Protein AF-K0YZ01-F1 (afdb_monomer_lite)

pLDDT: mean 88.04, std 15.11, range [39.12, 98.62]

Foldseek 3Di:
DDLVLLVVLVVLLCVQQVDDDDSVNSVVLRVLADPLDDSVLSNVQSVVCSVPDSDRDDRVSSNVVLVVLLVVQLCVQCVPPDDQQPPCVPPVVLSVQLVVQLSSCSSVPDHNVVSNCRSCVSSVHDGDPPPPPPPPPPDDPPDDD

Radius of gyration: 22.65 Å; chains: 1; bounding box: 43×22×92 Å

Organism: NCBI:txid883077

Secondary structure (DSSP, 8-state):
--HHHHHHHHHHHHHHH-----HHHHHHHHHHS-TT--HHHHHHHHHHHHHH--SPP-HHHHHHHHHHHHHHHHHHHHTT-----TT-TT-HHHHHHHHHHHHHHHHTT--HHHHHHHHHHHTT--PPP----------------

Sequence (145 aa):
MTPQEAAVVLGKCAAYDNRRPDPATTAAWAEALDPNLTLADALAIVRDHYAESRDWIMPADINHRSRDIRRQRIKNALDNQTLTPDGLGDEPHLEIAWKKALMQGLGDGLDLDAASSAAWRAIGRTPPPELETHHHDIRPQLRKA

Structure (mmCIF, N/CA/C/O backbone):
data_AF-K0YZ01-F1
#
_entry.id   AF-K0YZ01-F1
#
loop_
_atom_site.group_PDB
_atom_site.id
_atom_site.type_symbol
_atom_site.label_atom_id
_atom_site.label_alt_id
_atom_site.label_comp_id
_atom_site.label_asym_id
_atom_site.label_entity_id
_atom_site.label_seq_id
_atom_site.pdbx_PDB_ins_code
_atom_site.Cartn_x
_atom_site.Cartn_y
_atom_site.Cartn_z
_atom_site.occupancy
_atom_site.B_iso_or_equiv
_atom_site.auth_seq_id
_atom_site.auth_comp_id
_atom_site.auth_asym_id
_atom_site.auth_atom_id
_atom_site.pdbx_PDB_model_num
ATOM 1 N N . MET A 1 1 ? -5.792 -0.206 -4.771 1.00 89.44 1 MET A N 1
ATOM 2 C CA . MET A 1 1 ? -5.010 0.910 -5.339 1.00 89.44 1 MET A CA 1
ATOM 3 C C . MET A 1 1 ? -5.716 1.444 -6.579 1.00 89.44 1 MET A C 1
ATOM 5 O O . MET A 1 1 ? -6.352 0.659 -7.271 1.00 89.44 1 MET A O 1
ATOM 9 N N . THR A 1 2 ? -5.660 2.745 -6.862 1.00 94.69 2 THR A N 1
ATOM 10 C CA . THR A 1 2 ? -6.255 3.304 -8.095 1.00 94.69 2 THR A CA 1
ATOM 11 C C . THR A 1 2 ? -5.375 3.034 -9.328 1.00 94.69 2 THR A C 1
ATOM 13 O O . THR A 1 2 ? -4.166 2.835 -9.180 1.00 94.69 2 THR A O 1
ATOM 16 N N . PRO A 1 3 ? -5.923 3.073 -10.561 1.00 94.62 3 PRO A N 1
ATOM 17 C CA . PRO A 1 3 ? -5.116 2.973 -11.780 1.00 94.62 3 PRO A CA 1
ATOM 18 C C . PRO A 1 3 ? -4.020 4.037 -11.886 1.00 94.62 3 PRO A C 1
ATOM 20 O O . PRO A 1 3 ? -2.917 3.746 -12.343 1.00 94.62 3 PRO A O 1
ATOM 23 N N . GLN A 1 4 ? -4.297 5.260 -11.431 1.00 95.88 4 GLN A N 1
ATOM 24 C CA . GLN A 1 4 ? -3.330 6.357 -11.438 1.00 95.88 4 GLN A CA 1
ATOM 25 C C . GLN A 1 4 ? -2.148 6.060 -10.509 1.00 95.88 4 GLN A C 1
ATOM 27 O O . GLN A 1 4 ? -0.998 6.222 -10.908 1.00 95.88 4 GLN A O 1
ATOM 32 N N . GLU A 1 5 ? -2.406 5.571 -9.297 1.00 97.31 5 GLU A N 1
ATOM 33 C CA . GLU A 1 5 ? -1.349 5.163 -8.364 1.00 97.31 5 GLU A CA 1
ATOM 34 C C . GLU A 1 5 ? -0.564 3.956 -8.888 1.00 97.31 5 GLU A C 1
ATOM 36 O O . GLU A 1 5 ? 0.665 3.951 -8.834 1.00 97.31 5 GLU A O 1
ATOM 41 N N . ALA A 1 6 ? -1.247 2.962 -9.464 1.00 97.81 6 ALA A N 1
ATOM 42 C CA . ALA A 1 6 ? -0.594 1.800 -10.063 1.00 97.81 6 ALA A CA 1
ATOM 43 C C . ALA A 1 6 ? 0.349 2.200 -11.212 1.00 97.81 6 ALA A C 1
ATOM 45 O O . ALA A 1 6 ? 1.442 1.642 -11.333 1.00 97.81 6 ALA A O 1
ATOM 46 N N . ALA A 1 7 ? -0.023 3.203 -12.016 1.00 97.69 7 ALA A N 1
ATOM 47 C CA . ALA A 1 7 ? 0.846 3.766 -13.048 1.00 97.69 7 ALA A CA 1
ATOM 48 C C . ALA A 1 7 ? 2.121 4.382 -12.454 1.00 97.69 7 ALA A C 1
ATOM 50 O O . ALA A 1 7 ? 3.205 4.190 -13.003 1.00 97.69 7 ALA A O 1
ATOM 51 N N . VAL A 1 8 ? 2.016 5.077 -11.315 1.00 98.44 8 VAL A N 1
ATOM 52 C CA . VAL A 1 8 ? 3.176 5.649 -10.609 1.00 98.44 8 VAL A CA 1
ATOM 53 C C . VAL A 1 8 ? 4.107 4.544 -10.103 1.00 98.44 8 VAL A C 1
ATOM 55 O O . VAL A 1 8 ? 5.322 4.634 -10.291 1.00 98.44 8 VAL A O 1
ATOM 58 N N . VAL A 1 9 ? 3.557 3.475 -9.516 1.00 98.44 9 VAL A N 1
ATOM 59 C CA . VAL A 1 9 ? 4.345 2.313 -9.068 1.00 98.44 9 VAL A CA 1
ATOM 60 C C . VAL A 1 9 ? 5.069 1.661 -10.249 1.00 98.44 9 VAL A C 1
ATOM 62 O O . VAL A 1 9 ? 6.283 1.466 -10.194 1.00 98.44 9 VAL A O 1
ATOM 65 N N . LEU A 1 10 ? 4.355 1.391 -11.345 1.00 98.06 10 LEU A N 1
ATOM 66 C CA . LEU A 1 10 ? 4.930 0.830 -12.571 1.00 98.06 10 LEU A CA 1
ATOM 67 C C . LEU A 1 10 ? 6.007 1.726 -13.185 1.00 98.06 10 LEU A C 1
ATOM 69 O O . LEU A 1 10 ? 7.032 1.216 -13.632 1.00 98.06 10 LEU A O 1
ATOM 73 N N . GLY A 1 11 ? 5.798 3.045 -13.185 1.00 98.25 11 GLY A N 1
ATOM 74 C CA . GLY A 1 11 ? 6.785 4.020 -13.642 1.00 98.25 11 GLY A CA 1
ATOM 75 C C . GLY A 1 11 ? 8.072 3.964 -12.820 1.00 98.25 11 GLY A C 1
ATOM 76 O O . GLY A 1 11 ? 9.164 4.008 -13.384 1.00 98.25 11 GLY A O 1
ATOM 77 N N . LYS A 1 12 ? 7.964 3.777 -11.498 1.00 98.56 12 LYS A N 1
ATOM 78 C CA . LYS A 1 12 ? 9.136 3.563 -10.643 1.00 98.56 12 LYS A CA 1
ATOM 79 C C . LYS A 1 12 ? 9.848 2.249 -10.966 1.00 98.56 12 LYS A C 1
ATOM 81 O O . LYS A 1 12 ? 11.068 2.256 -11.066 1.00 98.56 12 LYS A O 1
ATOM 86 N N . CYS A 1 13 ? 9.120 1.148 -11.166 1.00 98.56 13 CYS A N 1
ATOM 87 C CA . CYS A 1 13 ? 9.728 -0.122 -11.582 1.00 98.56 13 CYS A CA 1
ATOM 88 C C . CYS A 1 13 ? 10.469 0.018 -12.923 1.00 98.56 13 CYS A C 1
ATOM 90 O O . CYS A 1 13 ? 11.621 -0.391 -13.031 1.00 98.56 13 CYS A O 1
ATOM 92 N N . ALA A 1 14 ? 9.849 0.681 -13.906 1.00 98.12 14 ALA A N 1
ATOM 93 C CA . ALA A 1 14 ? 10.433 0.938 -15.223 1.00 98.12 14 ALA A CA 1
ATOM 94 C C . ALA A 1 14 ? 11.738 1.736 -15.176 1.00 98.12 14 ALA A C 1
ATOM 96 O O . ALA A 1 14 ? 12.625 1.492 -15.991 1.00 98.12 14 ALA A O 1
ATOM 97 N N . ALA A 1 15 ? 11.889 2.641 -14.207 1.00 98.19 15 ALA A N 1
ATOM 98 C CA . ALA A 1 15 ? 13.143 3.357 -13.997 1.00 98.19 15 ALA A CA 1
ATOM 99 C C . ALA A 1 15 ? 14.300 2.441 -13.543 1.00 98.19 15 ALA A C 1
ATOM 101 O O . ALA A 1 15 ? 15.457 2.798 -13.751 1.00 98.19 15 ALA A O 1
ATOM 102 N N . TYR A 1 16 ? 14.010 1.277 -12.947 1.00 98.19 16 TYR A N 1
ATOM 103 C CA . TYR A 1 16 ? 15.019 0.297 -12.532 1.00 98.19 16 TYR A CA 1
ATOM 104 C C . TYR A 1 16 ? 15.289 -0.774 -13.591 1.00 98.19 16 TYR A C 1
ATOM 106 O O . TYR A 1 16 ? 16.444 -1.129 -13.816 1.00 98.19 16 TYR A O 1
ATOM 114 N N . ASP A 1 17 ? 14.247 -1.301 -14.236 1.00 97.06 17 ASP A N 1
ATOM 115 C CA . ASP A 1 17 ? 14.361 -2.506 -15.069 1.00 97.06 17 ASP A CA 1
ATOM 116 C C . ASP A 1 17 ? 14.045 -2.309 -16.555 1.00 97.06 17 ASP A C 1
ATOM 118 O O . ASP A 1 17 ? 14.043 -3.271 -17.325 1.00 97.06 17 ASP A O 1
ATOM 122 N N . ASN A 1 18 ? 13.817 -1.062 -16.973 1.00 96.38 18 ASN A N 1
ATOM 123 C CA . ASN A 1 18 ? 13.492 -0.684 -18.346 1.00 96.38 18 ASN A CA 1
ATOM 124 C C . ASN A 1 18 ? 12.225 -1.352 -18.915 1.00 96.38 18 ASN A C 1
ATOM 126 O O . ASN A 1 18 ? 12.061 -1.395 -20.143 1.00 96.38 18 ASN A O 1
ATOM 130 N N . ARG A 1 19 ? 11.299 -1.850 -18.075 1.00 96.06 19 ARG A N 1
ATOM 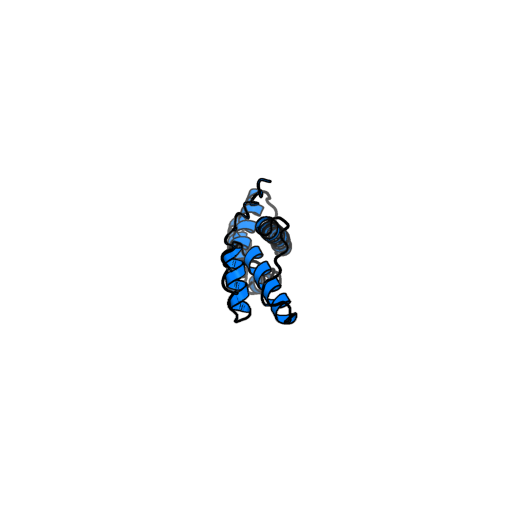131 C CA . ARG A 1 19 ? 9.975 -2.275 -18.559 1.00 96.06 19 ARG A CA 1
ATOM 132 C C . ARG A 1 19 ? 9.254 -1.094 -19.221 1.00 96.06 19 ARG A C 1
ATOM 134 O O . ARG A 1 19 ? 9.499 0.066 -18.899 1.00 96.06 19 ARG A O 1
ATOM 141 N N . ARG A 1 20 ? 8.342 -1.382 -20.153 1.00 96.62 20 ARG A N 1
ATOM 142 C CA . ARG A 1 20 ? 7.538 -0.372 -20.865 1.00 96.62 20 ARG A CA 1
ATOM 143 C C . ARG A 1 20 ? 6.057 -0.578 -20.548 1.00 96.62 20 ARG A C 1
ATOM 145 O O . ARG A 1 20 ? 5.388 -1.276 -21.306 1.00 96.62 20 ARG A O 1
ATOM 152 N N . PRO A 1 21 ? 5.560 -0.047 -19.416 1.00 95.00 21 PRO A N 1
ATOM 153 C CA . PRO A 1 21 ? 4.165 -0.203 -19.044 1.00 95.00 21 PRO A CA 1
ATOM 154 C C . PRO A 1 21 ? 3.263 0.488 -20.063 1.00 95.00 21 PRO A C 1
ATOM 156 O O . PRO A 1 21 ? 3.547 1.601 -20.505 1.00 95.00 21 PRO A O 1
ATOM 159 N N . ASP A 1 22 ? 2.161 -0.165 -20.395 1.00 96.25 22 ASP A N 1
ATOM 160 C CA . ASP A 1 22 ? 1.084 0.382 -21.206 1.00 96.25 22 ASP A CA 1
ATOM 161 C C . ASP A 1 22 ? -0.214 0.460 -20.373 1.00 96.25 22 ASP A C 1
ATOM 163 O O . ASP A 1 22 ? -0.257 -0.035 -19.238 1.00 96.25 22 ASP A O 1
ATOM 167 N N . PRO A 1 23 ? -1.291 1.078 -20.893 1.00 97.00 23 PRO A N 1
ATOM 168 C CA . PRO A 1 23 ? -2.538 1.209 -20.141 1.00 97.00 23 PRO A CA 1
ATOM 169 C C . PRO A 1 23 ? -3.137 -0.129 -19.684 1.00 97.00 23 PRO A C 1
ATOM 171 O O . PRO A 1 23 ? -3.719 -0.197 -18.601 1.00 97.00 23 PRO A O 1
ATOM 174 N N . ALA A 1 24 ? -2.973 -1.199 -20.471 1.00 97.50 24 ALA A N 1
ATOM 175 C CA . ALA A 1 24 ? -3.453 -2.531 -20.113 1.00 97.50 24 ALA A CA 1
ATOM 176 C C . ALA A 1 24 ? -2.675 -3.103 -18.916 1.00 97.50 24 ALA A C 1
ATOM 178 O O . ALA A 1 24 ? -3.275 -3.600 -17.962 1.00 97.50 24 ALA A O 1
ATOM 179 N N . THR A 1 25 ? -1.349 -2.955 -18.915 1.00 97.06 25 THR A N 1
ATOM 180 C CA . THR A 1 25 ? -0.473 -3.349 -17.805 1.00 97.06 25 THR A CA 1
ATOM 181 C C . THR A 1 25 ? -0.800 -2.557 -16.542 1.00 97.06 25 THR A C 1
ATOM 183 O O . THR A 1 25 ? -0.862 -3.130 -15.455 1.00 97.06 25 THR A O 1
ATOM 186 N N . THR A 1 26 ? -1.059 -1.251 -16.668 1.00 97.69 26 THR A N 1
ATOM 187 C CA . THR A 1 26 ? -1.495 -0.408 -15.548 1.00 97.69 26 THR A CA 1
ATOM 188 C C . THR A 1 26 ? -2.811 -0.884 -14.945 1.00 97.69 26 THR A C 1
ATOM 190 O O . THR A 1 26 ? -2.899 -1.003 -13.724 1.00 97.69 26 THR A O 1
ATOM 193 N N . ALA A 1 27 ? -3.816 -1.186 -15.771 1.00 97.75 27 ALA A N 1
ATOM 194 C CA . ALA A 1 27 ? -5.099 -1.692 -15.291 1.00 97.75 27 ALA A CA 1
ATOM 195 C C . ALA A 1 27 ? -4.937 -3.030 -14.552 1.00 97.75 27 ALA A C 1
ATOM 197 O O . ALA A 1 27 ? -5.443 -3.180 -13.441 1.00 97.75 27 ALA A O 1
ATOM 198 N N . ALA A 1 28 ? -4.149 -3.953 -15.112 1.00 98.19 28 ALA A N 1
ATOM 199 C CA . ALA A 1 28 ? -3.864 -5.241 -14.482 1.00 98.19 28 ALA A CA 1
ATOM 200 C C . ALA A 1 28 ? -3.138 -5.088 -13.133 1.00 98.19 28 ALA A C 1
ATOM 202 O O . ALA A 1 28 ? -3.449 -5.785 -12.170 1.00 98.19 28 ALA A O 1
ATOM 203 N N . TRP A 1 29 ? -2.189 -4.152 -13.025 1.00 98.12 29 TRP A N 1
ATOM 204 C CA . TRP A 1 29 ? -1.515 -3.862 -11.754 1.00 98.12 29 TRP A CA 1
ATOM 205 C C . TRP A 1 29 ? -2.448 -3.224 -10.726 1.00 98.12 29 TRP A C 1
ATOM 207 O O . TRP A 1 29 ? -2.369 -3.564 -9.548 1.00 98.12 29 TRP A O 1
ATOM 217 N N . ALA A 1 30 ? -3.337 -2.327 -11.151 1.00 97.94 30 ALA A N 1
ATOM 218 C CA . ALA A 1 30 ? -4.311 -1.700 -10.262 1.00 97.94 30 ALA A CA 1
ATOM 219 C C . ALA A 1 30 ? -5.273 -2.723 -9.643 1.00 97.94 30 ALA A C 1
ATOM 221 O O . ALA A 1 30 ? -5.605 -2.609 -8.465 1.00 97.94 30 ALA A O 1
ATOM 222 N N . GLU A 1 31 ? -5.677 -3.728 -10.424 1.00 98.00 31 GLU A N 1
ATOM 223 C CA . GLU A 1 31 ? -6.502 -4.848 -9.963 1.00 98.00 31 GLU A CA 1
ATOM 224 C C . GLU A 1 31 ? -5.726 -5.798 -9.037 1.00 98.00 31 GLU A C 1
ATOM 226 O O . GLU A 1 31 ? -6.253 -6.246 -8.020 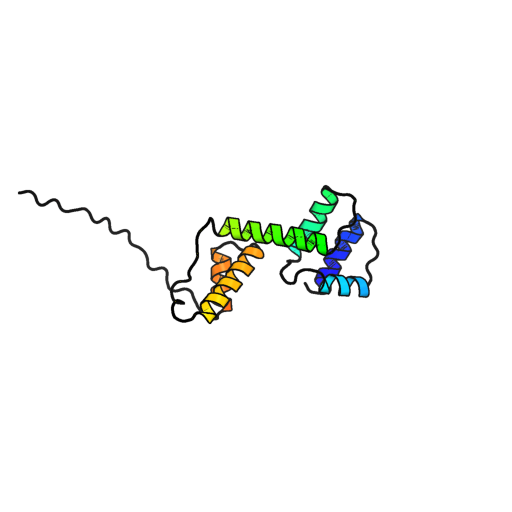1.00 98.00 31 GLU A O 1
ATOM 231 N N . ALA A 1 32 ? -4.468 -6.097 -9.371 1.00 98.12 32 ALA A N 1
ATOM 232 C CA . ALA A 1 32 ? -3.674 -7.086 -8.646 1.00 98.12 32 ALA A CA 1
ATOM 233 C C . ALA A 1 32 ? -3.100 -6.578 -7.311 1.00 98.12 32 ALA A C 1
ATOM 235 O O . ALA A 1 32 ? -2.846 -7.383 -6.409 1.00 98.12 32 ALA A O 1
ATOM 236 N N . LEU A 1 33 ? -2.827 -5.277 -7.179 1.00 97.94 33 LEU A N 1
ATOM 237 C CA . LEU A 1 33 ? -2.267 -4.699 -5.956 1.00 97.94 33 LEU A CA 1
ATOM 238 C C . LEU A 1 33 ? -3.316 -4.619 -4.841 1.00 97.94 33 LEU A C 1
ATOM 240 O O . LEU A 1 33 ? -4.472 -4.270 -5.072 1.00 97.94 33 LEU A O 1
ATOM 244 N N . ASP A 1 34 ? -2.887 -4.906 -3.611 1.00 95.31 34 ASP A N 1
ATOM 245 C CA . ASP A 1 34 ? -3.763 -4.924 -2.441 1.00 95.31 34 ASP A CA 1
ATOM 246 C C . ASP A 1 34 ? -4.514 -3.581 -2.305 1.00 95.31 34 ASP A C 1
ATOM 248 O O . ASP A 1 34 ? -3.903 -2.509 -2.397 1.00 95.31 34 ASP A O 1
ATOM 252 N N . PRO A 1 35 ? -5.844 -3.586 -2.099 1.00 92.00 35 PRO A N 1
ATOM 253 C CA . PRO A 1 35 ? -6.611 -2.352 -1.961 1.00 92.00 35 PRO A CA 1
ATOM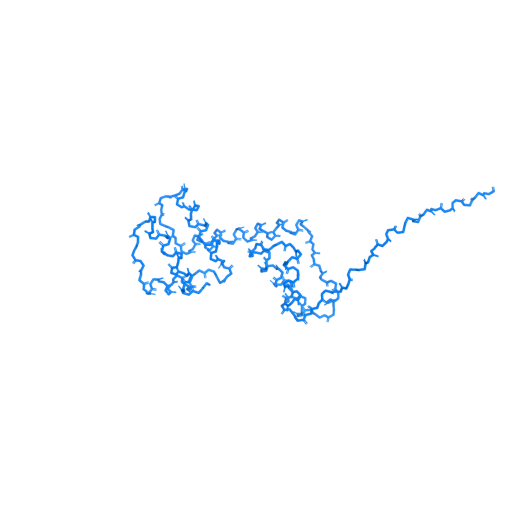 254 C C . PRO A 1 35 ? -6.173 -1.504 -0.763 1.00 92.00 35 PRO A C 1
ATOM 256 O O . PRO A 1 35 ? -6.352 -0.291 -0.811 1.00 92.00 35 PRO A O 1
ATOM 259 N N . ASN A 1 36 ? -5.566 -2.116 0.259 1.00 91.19 36 ASN A N 1
ATOM 260 C CA . ASN A 1 36 ? -5.070 -1.432 1.453 1.00 91.19 36 ASN A CA 1
ATOM 261 C C . ASN A 1 36 ? -3.588 -1.038 1.352 1.00 91.19 36 ASN A C 1
ATOM 263 O O . ASN A 1 36 ? -3.010 -0.554 2.325 1.00 91.19 36 ASN A O 1
ATOM 267 N N . LEU A 1 37 ? -2.935 -1.288 0.215 1.00 95.75 37 LEU A N 1
ATOM 268 C CA . LEU A 1 37 ? -1.578 -0.822 -0.023 1.00 95.75 37 LEU A CA 1
ATOM 269 C C . LEU A 1 37 ? -1.600 0.684 -0.293 1.00 95.75 37 LEU A C 1
ATOM 271 O O . LEU A 1 37 ? -2.205 1.141 -1.264 1.00 95.75 37 LEU A O 1
ATOM 275 N N . THR A 1 38 ? -0.890 1.448 0.532 1.00 95.81 38 THR A N 1
ATOM 276 C CA . THR A 1 38 ? -0.679 2.874 0.281 1.00 95.81 38 THR A CA 1
ATOM 277 C C . THR A 1 38 ? 0.333 3.070 -0.853 1.00 95.81 38 THR A C 1
ATOM 279 O O . THR A 1 38 ? 1.254 2.265 -1.030 1.00 95.81 38 THR A O 1
ATOM 282 N N . LEU A 1 39 ? 0.210 4.163 -1.615 1.00 97.44 39 LEU A N 1
ATOM 283 C CA . LEU A 1 39 ? 1.202 4.502 -2.640 1.00 97.44 39 LEU A CA 1
ATOM 284 C C . LEU A 1 39 ? 2.608 4.661 -2.032 1.00 97.44 39 LEU A C 1
ATOM 286 O O . LEU A 1 39 ? 3.587 4.196 -2.611 1.00 97.44 39 LEU A O 1
ATOM 290 N N . ALA A 1 40 ? 2.714 5.278 -0.851 1.00 97.00 40 ALA A N 1
ATOM 291 C CA . ALA A 1 40 ? 3.989 5.471 -0.164 1.00 97.00 40 ALA A CA 1
ATOM 292 C C . ALA A 1 40 ? 4.688 4.134 0.138 1.00 97.00 40 ALA A C 1
ATOM 294 O O . ALA A 1 40 ? 5.867 3.974 -0.189 1.00 97.00 40 ALA A O 1
ATOM 295 N N . ASP A 1 41 ? 3.952 3.158 0.678 1.00 97.94 41 ASP A N 1
ATOM 296 C CA . ASP A 1 41 ? 4.488 1.825 0.962 1.00 97.94 41 ASP A CA 1
ATOM 297 C C . ASP A 1 41 ? 4.872 1.087 -0.317 1.00 97.94 41 ASP A C 1
ATOM 299 O O . ASP A 1 41 ? 5.943 0.488 -0.378 1.00 97.94 41 ASP A O 1
ATOM 303 N N . ALA A 1 42 ? 4.052 1.172 -1.369 1.00 98.44 42 ALA A N 1
ATOM 304 C CA . ALA A 1 42 ? 4.359 0.543 -2.651 1.00 98.44 42 ALA A CA 1
ATOM 305 C C . ALA A 1 42 ? 5.692 1.051 -3.216 1.00 98.44 42 ALA A C 1
ATOM 307 O O . ALA A 1 42 ? 6.552 0.268 -3.621 1.00 98.44 42 ALA A O 1
ATOM 308 N N . LEU A 1 43 ? 5.903 2.370 -3.193 1.00 98.62 43 LEU A N 1
ATOM 309 C CA . LEU A 1 43 ? 7.138 2.978 -3.677 1.00 98.62 43 LEU A CA 1
ATOM 310 C C . LEU A 1 43 ? 8.335 2.642 -2.781 1.00 98.62 43 LEU A C 1
ATOM 312 O O . LEU A 1 43 ? 9.438 2.474 -3.310 1.00 98.62 43 LEU A O 1
ATOM 316 N N . ALA A 1 44 ? 8.156 2.560 -1.462 1.00 98.38 44 ALA A N 1
ATOM 317 C CA . ALA A 1 44 ? 9.207 2.124 -0.545 1.00 98.38 44 ALA A CA 1
ATOM 318 C C . ALA A 1 44 ? 9.612 0.671 -0.828 1.00 98.38 44 ALA A C 1
ATOM 320 O O . ALA A 1 44 ? 10.791 0.403 -1.040 1.00 98.38 44 ALA A O 1
ATOM 321 N N . ILE A 1 45 ? 8.636 -0.228 -0.976 1.00 98.62 45 ILE A N 1
ATOM 322 C CA . ILE A 1 45 ? 8.866 -1.640 -1.298 1.00 98.62 45 ILE A CA 1
ATOM 323 C C . ILE A 1 45 ? 9.626 -1.800 -2.619 1.00 98.62 45 ILE A C 1
ATOM 325 O O . ILE A 1 45 ? 10.573 -2.581 -2.680 1.00 98.62 45 ILE A O 1
ATOM 329 N N . VAL A 1 46 ? 9.255 -1.055 -3.668 1.00 98.62 46 VAL A N 1
ATOM 330 C CA . VAL A 1 46 ? 9.972 -1.094 -4.956 1.00 98.62 46 VAL A CA 1
ATOM 331 C C . VAL A 1 46 ? 11.427 -0.650 -4.789 1.00 98.62 46 VAL A C 1
ATOM 333 O O . VAL A 1 46 ? 12.325 -1.308 -5.305 1.00 98.62 46 VAL A O 1
ATOM 336 N N . ARG A 1 47 ? 11.676 0.443 -4.052 1.00 98.56 47 ARG A N 1
ATOM 337 C CA . ARG A 1 47 ? 13.046 0.901 -3.758 1.00 98.56 47 ARG A CA 1
ATOM 338 C C . ARG A 1 47 ? 13.839 -0.193 -3.043 1.00 98.56 47 ARG A C 1
ATOM 340 O O . ARG A 1 47 ? 14.955 -0.481 -3.455 1.00 98.56 47 ARG A O 1
ATOM 347 N N . ASP A 1 48 ? 13.268 -0.769 -1.990 1.00 98.44 48 ASP A N 1
ATOM 348 C CA . ASP A 1 48 ? 13.957 -1.743 -1.139 1.00 98.44 48 ASP A CA 1
ATOM 349 C C . ASP A 1 48 ? 14.246 -3.038 -1.906 1.00 98.44 48 ASP A C 1
ATOM 351 O O . ASP A 1 48 ? 15.347 -3.571 -1.825 1.00 98.44 48 ASP A O 1
ATOM 355 N N . HIS A 1 49 ? 13.312 -3.489 -2.748 1.00 98.56 49 HIS A N 1
ATOM 356 C CA . HIS A 1 49 ? 13.536 -4.640 -3.620 1.00 98.56 49 HIS A CA 1
ATOM 357 C C . HIS A 1 49 ? 14.744 -4.444 -4.537 1.00 98.56 49 HIS A C 1
ATOM 359 O O . HIS A 1 49 ? 15.615 -5.305 -4.564 1.00 98.56 49 HIS A O 1
ATOM 365 N N . TYR A 1 50 ? 14.827 -3.322 -5.259 1.00 98.19 50 TYR A N 1
ATOM 366 C CA . TYR A 1 50 ? 15.938 -3.077 -6.188 1.00 98.19 50 TYR A CA 1
ATOM 367 C C . TYR A 1 50 ? 17.253 -2.681 -5.499 1.00 98.19 50 TYR A C 1
ATOM 369 O O . TYR A 1 50 ? 18.292 -2.623 -6.154 1.00 98.19 50 TYR A O 1
ATOM 377 N N . ALA A 1 51 ? 17.238 -2.424 -4.188 1.00 98.12 51 ALA A N 1
ATOM 378 C CA . ALA A 1 51 ? 18.459 -2.318 -3.390 1.00 98.12 51 ALA A CA 1
ATOM 379 C C . ALA A 1 51 ? 19.039 -3.700 -3.029 1.00 98.12 51 ALA A C 1
ATOM 381 O O . ALA A 1 51 ? 20.249 -3.832 -2.854 1.00 98.12 51 ALA A O 1
ATOM 382 N N . GLU A 1 52 ? 18.186 -4.721 -2.922 1.00 97.69 52 GLU A N 1
ATOM 383 C CA . GLU A 1 52 ? 18.537 -6.060 -2.428 1.00 97.69 52 GLU A CA 1
ATOM 384 C C . GLU A 1 52 ? 18.616 -7.118 -3.537 1.00 97.69 52 GLU A C 1
ATOM 386 O O . GLU A 1 52 ? 19.337 -8.107 -3.410 1.00 97.69 52 GLU A O 1
ATOM 391 N N . SER A 1 53 ? 17.861 -6.931 -4.618 1.00 97.25 53 SER A N 1
ATOM 392 C CA . SER A 1 53 ? 17.692 -7.887 -5.706 1.00 97.25 53 SER A CA 1
ATOM 393 C C . SER A 1 53 ? 17.813 -7.211 -7.068 1.00 97.25 53 SER A C 1
ATOM 395 O O . SER A 1 53 ? 17.571 -6.016 -7.234 1.00 97.25 53 SER A O 1
ATOM 397 N N . ARG A 1 54 ? 18.186 -8.011 -8.067 1.00 95.12 54 ARG A N 1
ATOM 398 C CA . ARG A 1 54 ? 18.212 -7.614 -9.483 1.00 95.12 54 ARG A CA 1
ATOM 399 C C . ARG A 1 54 ? 17.028 -8.173 -10.272 1.00 95.12 54 ARG A C 1
ATOM 401 O O . ARG A 1 54 ? 16.922 -7.899 -11.466 1.00 95.12 54 ARG A O 1
ATOM 408 N N . ASP A 1 55 ? 16.205 -9.000 -9.638 1.00 97.44 55 ASP A N 1
ATOM 409 C CA . ASP A 1 55 ? 15.053 -9.612 -10.285 1.00 97.44 55 ASP A CA 1
ATOM 410 C C . ASP A 1 55 ? 13.957 -8.572 -10.537 1.00 97.44 55 ASP A C 1
ATOM 412 O O . ASP A 1 55 ? 13.965 -7.463 -10.002 1.00 97.44 55 ASP A O 1
ATOM 416 N N . TRP A 1 56 ? 13.015 -8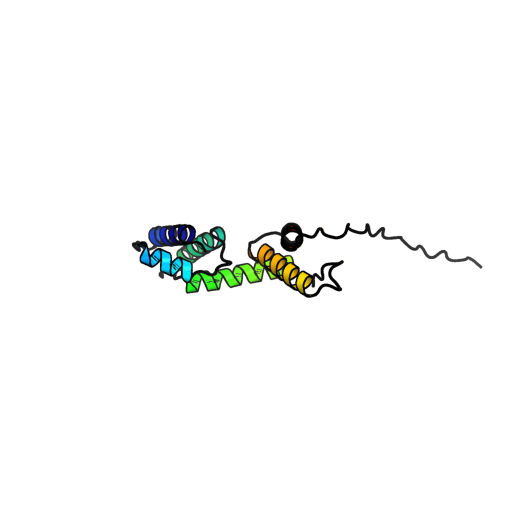.909 -11.413 1.00 97.44 56 TRP A N 1
ATOM 417 C CA . TRP A 1 56 ? 11.873 -8.042 -11.666 1.00 97.44 56 TRP A CA 1
ATOM 418 C C . TRP A 1 56 ? 10.853 -8.191 -10.546 1.00 97.44 56 TRP A C 1
ATOM 420 O O . TRP A 1 56 ? 10.345 -9.286 -10.314 1.00 97.44 56 TRP A O 1
ATOM 430 N N . ILE A 1 57 ? 10.489 -7.076 -9.913 1.00 98.31 57 ILE A N 1
ATOM 431 C CA . ILE A 1 57 ? 9.420 -7.072 -8.915 1.00 98.31 57 ILE A CA 1
ATOM 432 C C . ILE A 1 57 ? 8.039 -7.173 -9.579 1.00 98.31 57 ILE A C 1
ATOM 434 O O . ILE A 1 57 ? 7.740 -6.456 -10.551 1.00 98.31 57 ILE A O 1
ATOM 438 N N . MET A 1 58 ? 7.181 -8.028 -9.023 1.00 97.94 58 MET A N 1
ATOM 439 C CA . MET A 1 58 ? 5.805 -8.263 -9.461 1.00 97.94 58 MET A CA 1
ATOM 440 C C . MET A 1 58 ? 4.789 -7.843 -8.380 1.00 97.94 58 MET A C 1
ATOM 442 O O . MET A 1 58 ? 5.151 -7.691 -7.210 1.00 97.94 58 MET A O 1
ATOM 446 N N . PRO A 1 59 ? 3.489 -7.680 -8.716 1.00 98.25 59 PRO A N 1
ATOM 447 C CA . PRO A 1 59 ? 2.474 -7.278 -7.736 1.00 98.25 59 PRO A CA 1
ATOM 448 C C . PRO A 1 59 ? 2.384 -8.212 -6.522 1.00 98.25 59 PRO A C 1
ATOM 450 O O . PRO A 1 59 ? 2.157 -7.756 -5.404 1.00 98.25 59 PRO A O 1
ATOM 453 N N . ALA A 1 60 ? 2.601 -9.516 -6.723 1.00 98.25 60 ALA A N 1
ATOM 454 C CA . ALA A 1 60 ? 2.599 -10.499 -5.644 1.00 98.25 60 ALA A CA 1
ATOM 455 C C . ALA A 1 60 ? 3.680 -10.212 -4.585 1.00 98.25 60 ALA A C 1
ATOM 457 O O . ALA A 1 60 ? 3.384 -10.278 -3.390 1.00 98.25 60 ALA A O 1
ATOM 458 N N . ASP A 1 61 ? 4.886 -9.821 -5.009 1.00 98.38 61 ASP A N 1
ATOM 459 C CA . ASP A 1 61 ? 5.995 -9.484 -4.109 1.00 98.38 61 ASP A CA 1
ATOM 460 C C . ASP A 1 61 ? 5.672 -8.240 -3.280 1.00 98.38 61 ASP A C 1
ATOM 462 O O . ASP A 1 61 ? 5.903 -8.202 -2.068 1.00 98.38 61 ASP A O 1
ATOM 466 N N . ILE A 1 62 ? 5.079 -7.233 -3.930 1.00 98.44 62 ILE A N 1
ATOM 467 C CA . ILE A 1 62 ? 4.658 -5.994 -3.274 1.00 98.44 62 ILE A CA 1
ATOM 468 C C . ILE A 1 62 ? 3.573 -6.291 -2.237 1.00 98.44 62 ILE A C 1
ATOM 470 O O . ILE A 1 62 ? 3.681 -5.867 -1.088 1.00 98.44 62 ILE A O 1
ATOM 474 N N . ASN A 1 63 ? 2.560 -7.073 -2.609 1.00 98.12 63 ASN A N 1
ATOM 475 C CA . ASN A 1 63 ? 1.473 -7.453 -1.711 1.00 98.12 63 ASN A CA 1
ATOM 476 C C . ASN A 1 63 ? 1.973 -8.255 -0.503 1.00 98.12 63 ASN A C 1
ATOM 478 O O . ASN A 1 63 ? 1.500 -8.045 0.615 1.00 98.12 63 ASN A O 1
ATOM 482 N N . HIS A 1 64 ? 2.928 -9.165 -0.709 1.00 98.06 64 HIS A N 1
ATOM 483 C CA . HIS A 1 64 ? 3.537 -9.927 0.377 1.00 98.06 64 HIS A CA 1
ATOM 484 C C . HIS A 1 64 ? 4.250 -8.999 1.368 1.00 98.06 64 HIS A C 1
ATOM 486 O O . HIS A 1 64 ? 3.893 -8.960 2.547 1.00 98.06 64 HIS A O 1
ATOM 492 N N . ARG A 1 65 ? 5.195 -8.182 0.881 1.00 97.81 65 ARG A N 1
ATOM 493 C CA . ARG A 1 65 ? 5.964 -7.246 1.720 1.00 97.81 65 ARG A CA 1
ATOM 494 C C . ARG A 1 65 ? 5.059 -6.218 2.411 1.00 97.81 65 ARG A C 1
ATOM 496 O O . ARG A 1 65 ? 5.270 -5.895 3.576 1.00 97.81 65 ARG A O 1
ATOM 503 N N . SER A 1 66 ? 4.007 -5.753 1.736 1.00 97.31 66 SER A N 1
ATOM 504 C CA . SER A 1 66 ? 3.013 -4.843 2.315 1.00 97.31 66 SER A CA 1
ATOM 505 C C . SER A 1 66 ? 2.293 -5.449 3.516 1.00 97.31 66 SER A C 1
ATOM 507 O O . SER A 1 66 ? 2.179 -4.804 4.559 1.00 97.31 66 SER A O 1
ATOM 509 N N . ARG A 1 67 ? 1.840 -6.704 3.414 1.00 96.06 67 ARG A N 1
ATOM 510 C CA . ARG A 1 67 ? 1.169 -7.392 4.527 1.00 96.06 67 ARG A CA 1
ATOM 511 C C . ARG A 1 67 ? 2.080 -7.532 5.735 1.00 96.06 67 ARG A C 1
ATOM 513 O O . ARG A 1 67 ? 1.605 -7.364 6.856 1.00 96.06 67 ARG A O 1
ATOM 520 N N . ASP A 1 68 ? 3.364 -7.791 5.515 1.00 96.25 68 ASP A N 1
ATOM 521 C CA . ASP A 1 68 ? 4.346 -7.877 6.595 1.00 96.25 68 ASP A CA 1
ATOM 522 C C . ASP A 1 68 ? 4.575 -6.517 7.267 1.00 96.25 68 ASP A C 1
ATOM 524 O O . ASP A 1 68 ? 4.511 -6.434 8.494 1.00 96.25 68 ASP A O 1
ATOM 528 N N . ILE A 1 69 ? 4.725 -5.438 6.488 1.00 95.75 69 ILE A N 1
ATOM 529 C CA . ILE A 1 69 ? 4.826 -4.063 7.010 1.00 95.75 69 ILE A CA 1
ATOM 530 C C . ILE A 1 69 ? 3.597 -3.714 7.857 1.00 95.75 69 ILE A C 1
ATOM 532 O O . ILE A 1 69 ? 3.730 -3.285 9.005 1.00 95.75 69 ILE A O 1
ATOM 536 N N . ARG A 1 70 ? 2.391 -3.938 7.322 1.00 95.25 70 ARG A N 1
ATOM 537 C CA . ARG A 1 70 ? 1.127 -3.646 8.018 1.00 95.25 70 ARG A CA 1
ATOM 538 C C . ARG A 1 70 ? 1.001 -4.448 9.309 1.00 95.25 70 ARG A C 1
ATOM 540 O O . ARG A 1 70 ? 0.665 -3.889 10.350 1.00 95.25 70 ARG A O 1
ATOM 547 N N . ARG A 1 71 ? 1.309 -5.748 9.261 1.00 93.88 71 ARG A N 1
ATOM 548 C CA . ARG A 1 71 ? 1.291 -6.629 10.437 1.00 93.88 71 ARG A CA 1
ATOM 549 C C . ARG A 1 71 ? 2.253 -6.125 11.510 1.00 93.88 71 ARG A C 1
ATOM 551 O O . ARG A 1 71 ? 1.884 -6.100 12.681 1.00 93.88 71 ARG A O 1
ATOM 558 N N . GLN A 1 72 ? 3.455 -5.703 11.119 1.00 94.50 72 GLN A N 1
ATOM 559 C CA . GLN A 1 72 ? 4.447 -5.185 12.054 1.00 94.50 72 GLN A CA 1
ATOM 560 C C . GLN A 1 72 ? 4.004 -3.862 12.688 1.00 94.50 72 GLN A C 1
ATOM 562 O O . GLN A 1 72 ? 4.150 -3.707 13.898 1.00 94.50 72 GLN A O 1
ATOM 567 N N . ARG A 1 73 ? 3.421 -2.939 11.912 1.00 94.81 73 ARG A N 1
ATOM 568 C CA . ARG A 1 73 ? 2.874 -1.674 12.437 1.00 94.81 73 ARG A CA 1
ATOM 569 C C . ARG A 1 73 ? 1.777 -1.915 13.465 1.00 94.81 73 ARG A C 1
ATOM 571 O O . ARG A 1 73 ? 1.868 -1.401 14.572 1.00 94.81 73 ARG A O 1
ATOM 578 N N . ILE A 1 74 ? 0.799 -2.757 13.130 1.00 93.38 74 ILE A N 1
ATOM 579 C CA . ILE A 1 74 ? -0.297 -3.123 14.037 1.00 93.38 74 ILE A CA 1
ATOM 580 C C . ILE A 1 74 ? 0.251 -3.757 15.319 1.00 93.38 74 ILE A C 1
ATOM 582 O O . ILE A 1 74 ? -0.129 -3.360 16.417 1.00 93.38 74 ILE A O 1
ATOM 586 N N . LYS A 1 75 ? 1.173 -4.718 15.191 1.00 92.00 75 LYS A N 1
ATOM 587 C CA . LYS A 1 75 ? 1.790 -5.382 16.344 1.00 92.00 75 LYS A CA 1
ATOM 588 C C . LYS A 1 75 ? 2.527 -4.387 17.246 1.00 92.00 75 LYS A C 1
ATOM 590 O O . LYS A 1 75 ? 2.360 -4.442 18.458 1.00 92.00 75 LYS A O 1
ATOM 595 N N . ASN A 1 76 ? 3.325 -3.498 16.656 1.00 91.50 76 ASN A N 1
ATOM 596 C CA . ASN A 1 76 ? 4.104 -2.506 17.396 1.00 91.50 76 ASN A CA 1
ATOM 597 C C . ASN A 1 76 ? 3.213 -1.480 18.097 1.00 91.50 76 ASN A C 1
ATOM 599 O O . ASN A 1 76 ? 3.506 -1.107 19.224 1.00 91.50 76 ASN A O 1
ATOM 603 N N . ALA A 1 77 ? 2.146 -1.029 17.438 1.00 90.69 77 ALA A N 1
ATOM 604 C CA . ALA A 1 77 ? 1.248 -0.026 17.996 1.00 90.69 77 ALA A CA 1
ATOM 605 C C . ALA A 1 77 ? 0.405 -0.566 19.156 1.00 90.69 77 ALA A C 1
ATOM 607 O O . ALA A 1 77 ? 0.074 0.186 20.065 1.00 90.69 77 ALA A O 1
ATOM 608 N N . LEU A 1 78 ? 0.047 -1.854 19.122 1.00 87.00 78 LEU A N 1
ATOM 609 C CA . LEU A 1 78 ? -0.795 -2.447 20.156 1.00 87.00 78 LEU A CA 1
ATOM 610 C C . LEU 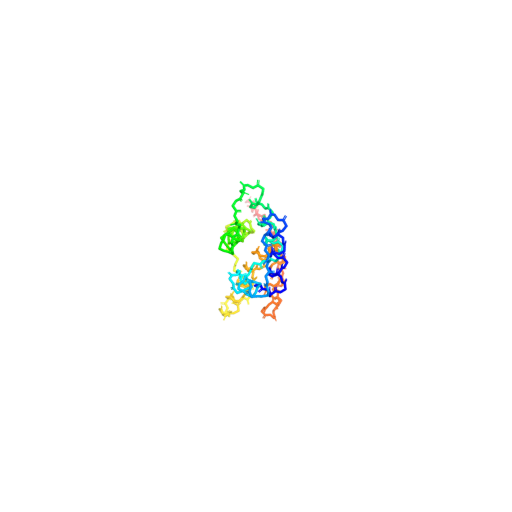A 1 78 ? -0.008 -2.977 21.357 1.00 87.00 78 LEU A C 1
ATOM 612 O O . LEU A 1 78 ? -0.607 -3.095 22.408 1.00 87.00 78 LEU A O 1
ATOM 616 N N . ASP A 1 79 ? 1.279 -3.317 21.247 1.00 81.81 79 ASP A N 1
ATOM 617 C CA . ASP A 1 79 ? 2.102 -3.850 22.358 1.00 81.81 79 ASP A CA 1
ATOM 618 C C . ASP A 1 79 ? 1.384 -4.899 23.252 1.00 81.81 79 ASP A C 1
ATOM 620 O O . ASP A 1 79 ? 1.415 -4.860 24.479 1.00 81.81 79 ASP A O 1
ATOM 624 N N . ASN A 1 80 ? 0.667 -5.843 22.626 1.00 66.81 80 ASN A N 1
ATOM 625 C CA . ASN A 1 80 ? -0.205 -6.851 23.267 1.00 66.81 80 ASN A CA 1
ATOM 626 C C . ASN A 1 80 ? -1.437 -6.317 24.029 1.00 66.81 80 ASN A C 1
ATOM 628 O O . ASN A 1 80 ? -2.141 -7.091 24.681 1.00 66.81 80 ASN A O 1
ATOM 632 N N . GLN A 1 81 ? -1.752 -5.032 23.928 1.00 69.56 81 GLN A N 1
ATOM 633 C CA . GLN A 1 81 ? -2.984 -4.450 24.440 1.00 69.56 81 GLN A CA 1
ATOM 634 C C . GLN A 1 81 ? -4.170 -4.893 23.579 1.00 69.56 81 GLN A C 1
ATOM 636 O O . GLN A 1 81 ? -4.162 -4.802 22.349 1.00 69.56 81 GLN A O 1
ATOM 641 N N . THR A 1 82 ? -5.223 -5.368 24.242 1.00 65.38 82 THR A N 1
ATOM 642 C CA . THR A 1 82 ? -6.525 -5.566 23.602 1.00 65.38 82 THR A CA 1
ATOM 643 C C . THR A 1 82 ? -7.346 -4.308 23.823 1.00 65.38 82 THR A C 1
ATOM 645 O O . THR A 1 82 ? -7.810 -4.061 24.933 1.00 65.38 82 THR A O 1
ATOM 648 N N . LEU A 1 83 ? -7.531 -3.513 22.771 1.00 68.56 83 LEU A N 1
ATOM 649 C CA . LEU A 1 83 ? -8.397 -2.343 22.835 1.00 68.56 83 LEU A CA 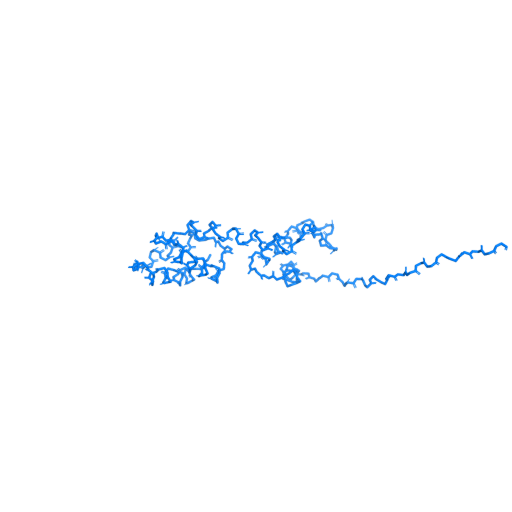1
ATOM 650 C C . LEU A 1 83 ? -9.846 -2.783 22.656 1.00 68.56 83 LEU A C 1
ATOM 652 O O . LEU A 1 83 ? -10.266 -3.208 21.574 1.00 68.56 83 LEU A O 1
ATOM 656 N N . THR A 1 84 ? -10.598 -2.686 23.745 1.00 68.69 84 THR A N 1
ATOM 657 C CA . THR A 1 84 ? -12.056 -2.723 23.705 1.00 68.69 84 THR A CA 1
ATOM 658 C C . THR A 1 84 ? -12.512 -1.276 23.840 1.00 68.69 84 THR A C 1
ATOM 660 O O . THR A 1 84 ? -12.213 -0.667 24.863 1.00 68.69 84 THR A O 1
ATOM 663 N N . PRO A 1 85 ? -13.125 -0.680 22.806 1.00 71.81 85 PRO A N 1
ATOM 664 C CA . PRO A 1 85 ? -13.567 0.705 22.884 1.00 71.81 85 PRO A CA 1
ATOM 665 C C . PRO A 1 85 ? -14.671 0.838 23.938 1.00 71.81 85 PRO A C 1
ATOM 667 O O . PRO A 1 85 ? -15.731 0.215 23.823 1.00 71.81 85 PRO A O 1
ATOM 670 N N . ASP A 1 86 ? -14.425 1.665 24.953 1.00 72.56 86 ASP A N 1
ATOM 671 C CA . ASP A 1 86 ? -15.436 2.004 25.949 1.00 72.56 86 ASP A CA 1
ATOM 672 C C . ASP A 1 86 ? -16.648 2.664 25.275 1.00 72.56 86 ASP A C 1
ATOM 674 O O . ASP A 1 86 ? -16.524 3.443 24.327 1.00 72.56 86 ASP A O 1
ATOM 678 N N . GLY A 1 87 ? -17.848 2.341 25.759 1.00 74.38 87 GLY A N 1
ATOM 679 C CA . GLY A 1 87 ? -19.097 2.916 25.250 1.00 74.38 87 GLY A CA 1
ATOM 680 C C . GLY A 1 87 ? -19.694 2.238 24.009 1.00 74.38 87 GLY A C 1
ATOM 681 O O . GLY A 1 87 ? -20.728 2.701 23.537 1.00 74.38 87 GLY A O 1
ATOM 682 N N . LEU A 1 88 ? -19.106 1.143 23.502 1.00 80.06 88 LEU A N 1
ATOM 683 C CA . LEU A 1 88 ? -19.681 0.331 22.408 1.00 80.06 88 LEU A CA 1
ATOM 684 C C . LEU A 1 88 ? -20.209 -1.049 22.847 1.00 80.06 88 LEU A C 1
ATOM 686 O O . LEU A 1 88 ? -20.645 -1.823 21.998 1.00 80.06 88 LEU A O 1
ATOM 690 N N . GLY A 1 89 ? -20.198 -1.357 24.149 1.00 68.88 89 GLY A N 1
ATOM 691 C CA . GLY A 1 89 ? -20.444 -2.706 24.688 1.00 68.88 89 GLY A CA 1
ATOM 692 C C . GLY A 1 89 ? -21.784 -3.360 24.315 1.00 68.88 89 GLY A C 1
ATOM 693 O O . GLY A 1 89 ? -21.860 -4.585 24.283 1.00 68.88 89 GLY A O 1
ATOM 694 N N . ASP A 1 90 ? -22.801 -2.568 23.961 1.00 79.81 90 ASP A N 1
ATOM 695 C CA . ASP A 1 90 ? -24.128 -3.057 23.553 1.00 79.81 90 ASP A CA 1
ATOM 696 C C . ASP A 1 90 ? -24.379 -2.958 22.031 1.00 79.81 90 ASP A C 1
ATOM 698 O O . ASP A 1 90 ? -25.455 -3.313 21.545 1.00 79.81 90 ASP A O 1
ATOM 702 N N . GLU A 1 91 ? -23.392 -2.509 21.243 1.00 87.25 91 GLU A N 1
ATOM 703 C CA . GLU A 1 91 ? -23.505 -2.311 19.790 1.00 87.25 91 GLU A CA 1
ATOM 704 C C . GLU A 1 91 ? -22.418 -3.100 19.013 1.00 87.25 91 GLU A C 1
ATOM 706 O O . GLU A 1 91 ? -21.511 -2.501 18.423 1.00 87.25 91 GLU A O 1
ATOM 711 N N . PRO A 1 92 ? -22.515 -4.448 18.912 1.00 87.50 92 PRO A N 1
ATOM 712 C CA . PRO A 1 92 ? -21.445 -5.287 18.349 1.00 87.50 92 PRO A CA 1
ATOM 713 C C . PRO A 1 92 ? -21.025 -4.921 16.918 1.00 87.50 92 PRO A C 1
ATOM 715 O O . PRO A 1 92 ? -19.866 -5.057 16.535 1.00 87.50 92 PRO A O 1
ATOM 718 N N . HIS A 1 93 ? -21.965 -4.442 16.102 1.00 89.44 93 HIS A N 1
ATOM 719 C CA . HIS A 1 93 ? -21.692 -4.036 14.724 1.00 89.44 93 HIS A CA 1
ATOM 720 C C . HIS A 1 93 ? -20.828 -2.765 14.649 1.00 89.44 93 HIS A C 1
ATOM 722 O O . HIS A 1 93 ? -19.944 -2.689 13.792 1.00 89.44 93 HIS A O 1
ATOM 728 N N . LEU A 1 94 ? -21.032 -1.802 15.558 1.00 91.00 94 LEU A N 1
ATOM 729 C CA . LEU A 1 94 ? -20.183 -0.615 15.657 1.00 91.00 94 LEU A CA 1
ATOM 730 C C . LEU A 1 94 ? -18.813 -0.965 16.221 1.00 91.00 94 LEU A C 1
ATOM 732 O O . LEU A 1 94 ? -17.815 -0.459 15.717 1.00 91.00 94 LEU A O 1
ATOM 736 N N . GLU A 1 95 ? -18.747 -1.863 17.203 1.00 90.00 95 GLU A N 1
ATOM 737 C CA . GLU A 1 95 ? -17.471 -2.328 17.749 1.00 90.00 95 GLU A CA 1
ATOM 738 C C . GLU A 1 95 ? -16.606 -2.990 16.662 1.00 90.00 95 GLU A C 1
ATOM 740 O O . GLU A 1 95 ? -15.427 -2.663 16.512 1.00 90.00 95 GLU A O 1
ATOM 745 N N . ILE A 1 96 ? -17.194 -3.870 15.842 1.00 90.88 96 ILE A N 1
ATOM 746 C CA . ILE A 1 96 ? -16.501 -4.504 14.709 1.00 90.88 96 ILE A CA 1
ATOM 747 C C . ILE A 1 96 ? -16.048 -3.454 13.687 1.00 90.88 96 ILE A C 1
ATOM 749 O O . ILE A 1 96 ? -14.907 -3.506 13.218 1.00 90.88 96 ILE A O 1
ATOM 753 N N . ALA A 1 97 ? -16.917 -2.500 13.335 1.00 92.75 97 ALA A N 1
ATOM 754 C CA . ALA A 1 97 ? -16.587 -1.441 12.384 1.00 92.75 97 ALA A CA 1
ATOM 755 C C . ALA A 1 97 ? -15.450 -0.543 12.898 1.00 92.75 97 ALA A C 1
ATOM 757 O O . ALA A 1 97 ? -14.518 -0.243 12.148 1.00 92.75 97 ALA A O 1
ATOM 758 N N . TRP A 1 98 ? -15.480 -0.191 14.184 1.00 93.44 98 TRP A N 1
ATOM 759 C CA . TRP A 1 98 ? -14.440 0.586 14.848 1.00 93.44 98 TRP A CA 1
ATOM 760 C C . TRP A 1 98 ? -13.110 -0.167 14.863 1.00 93.44 98 TRP A C 1
ATOM 762 O O . TRP A 1 98 ? -12.105 0.365 14.395 1.00 93.44 98 TRP A O 1
ATOM 772 N N . LYS A 1 99 ? -13.097 -1.439 15.290 1.00 92.62 99 LYS A N 1
ATOM 773 C CA . LYS A 1 99 ? -11.875 -2.266 15.296 1.00 92.62 99 LYS A CA 1
ATOM 774 C C . LYS A 1 99 ? -11.287 -2.396 13.894 1.00 92.62 99 LYS A C 1
ATOM 776 O O . LYS A 1 99 ? -10.076 -2.281 13.720 1.00 92.62 99 LYS A O 1
ATOM 781 N N . LYS A 1 100 ? -12.130 -2.589 12.876 1.00 93.50 100 LYS A N 1
ATOM 782 C CA . LYS A 1 100 ? -11.687 -2.639 11.477 1.00 93.50 100 LYS A CA 1
ATOM 783 C C . LYS A 1 100 ? -11.043 -1.320 11.040 1.00 93.50 100 LYS A C 1
ATOM 785 O O . LYS A 1 100 ? -9.984 -1.353 10.418 1.00 93.50 100 LYS A O 1
ATOM 790 N N . ALA A 1 101 ? -11.652 -0.182 11.370 1.00 94.50 101 ALA A N 1
ATOM 791 C CA . ALA A 1 101 ? -11.120 1.135 11.030 1.00 94.50 101 ALA A CA 1
ATOM 792 C C . ALA A 1 101 ? -9.808 1.447 11.772 1.00 94.50 101 ALA A C 1
ATOM 794 O O . ALA A 1 101 ? -8.872 1.958 11.159 1.00 94.50 101 ALA A O 1
ATOM 795 N N . LEU A 1 102 ? -9.700 1.061 13.047 1.00 94.31 102 LEU A N 1
ATOM 796 C CA . LEU A 1 102 ? -8.471 1.178 13.830 1.00 94.31 102 LEU A CA 1
ATOM 797 C C . LEU A 1 102 ? -7.333 0.378 13.181 1.00 94.31 102 LEU A C 1
ATOM 799 O O . LEU A 1 102 ? -6.275 0.927 12.888 1.00 94.31 102 LEU A O 1
ATOM 803 N N . MET A 1 103 ? -7.564 -0.910 12.903 1.00 94.50 103 MET A N 1
ATOM 804 C CA . MET A 1 103 ? -6.559 -1.787 12.288 1.00 94.50 103 MET A CA 1
ATOM 805 C C . MET A 1 103 ? -6.148 -1.306 10.895 1.00 94.50 103 MET A C 1
ATOM 807 O O . MET A 1 103 ? -4.986 -1.449 10.513 1.00 94.50 103 MET A O 1
ATOM 811 N N . GLN A 1 104 ? -7.081 -0.714 10.146 1.00 95.06 104 GLN A N 1
ATOM 812 C CA . GLN A 1 104 ? -6.776 -0.078 8.871 1.00 95.06 104 GLN A CA 1
ATOM 813 C C . GLN A 1 104 ? -5.823 1.107 9.061 1.00 95.06 104 GLN A C 1
ATOM 815 O O . GLN A 1 104 ? -4.767 1.118 8.435 1.00 95.06 104 GLN A O 1
ATOM 820 N N . GLY A 1 105 ? -6.148 2.039 9.965 1.00 95.50 105 GLY A N 1
ATOM 821 C CA . GLY A 1 105 ? -5.323 3.218 10.243 1.00 95.50 105 GLY A CA 1
ATOM 822 C C . GLY A 1 105 ? -3.920 2.869 10.743 1.00 95.50 105 GLY A C 1
ATOM 823 O O . GLY A 1 105 ? -2.936 3.408 10.240 1.00 95.50 105 GLY A O 1
ATOM 824 N N . LEU A 1 106 ? -3.815 1.908 11.664 1.00 95.12 106 LEU A N 1
ATOM 825 C CA . LEU A 1 106 ? -2.527 1.397 12.143 1.00 95.12 106 LEU A CA 1
ATOM 826 C C . LEU A 1 106 ? -1.715 0.754 11.010 1.00 95.12 106 LEU A C 1
ATOM 828 O O . LEU A 1 106 ? -0.516 0.999 10.873 1.00 95.12 106 LEU A O 1
ATOM 832 N N . GLY A 1 107 ? -2.362 -0.053 10.163 1.00 94.75 107 GLY A N 1
ATOM 833 C CA . GLY A 1 107 ? -1.721 -0.640 8.986 1.00 94.75 107 GLY A CA 1
ATOM 834 C C . GLY A 1 107 ? -1.210 0.419 8.002 1.00 94.75 107 GLY A C 1
ATOM 835 O O . GLY A 1 107 ? -0.114 0.273 7.455 1.00 94.75 107 GLY A O 1
ATOM 836 N N . ASP A 1 108 ? -1.960 1.509 7.837 1.00 94.69 108 ASP A N 1
ATOM 837 C CA . ASP A 1 108 ? -1.617 2.655 6.985 1.00 94.69 108 ASP A CA 1
ATOM 838 C C . ASP A 1 108 ? -0.509 3.542 7.591 1.00 94.69 108 ASP A C 1
ATOM 840 O O . ASP A 1 108 ? 0.010 4.425 6.911 1.00 94.69 108 ASP A O 1
ATOM 844 N N . GLY A 1 109 ? -0.086 3.267 8.832 1.00 93.88 109 GLY A N 1
ATOM 845 C CA . GLY A 1 109 ? 1.038 3.932 9.495 1.00 93.88 109 GLY A CA 1
ATOM 846 C C . GLY A 1 109 ? 0.661 5.069 10.440 1.00 93.88 109 GLY A C 1
ATOM 847 O O . GLY A 1 109 ? 1.555 5.794 10.870 1.00 93.88 109 GLY A O 1
ATOM 848 N N . LEU A 1 110 ? -0.622 5.230 10.777 1.00 94.31 110 LEU A N 1
ATOM 849 C CA . LEU A 1 110 ? -1.028 6.122 11.862 1.00 94.31 110 LEU A CA 1
ATOM 850 C C . LEU A 1 110 ? -0.553 5.568 13.211 1.00 94.31 110 LEU A C 1
ATOM 852 O O . LEU A 1 110 ? -0.508 4.351 13.410 1.00 94.31 110 LEU A O 1
ATOM 856 N N . ASP A 1 111 ? -0.234 6.465 14.144 1.00 92.88 111 ASP A N 1
ATOM 857 C CA . ASP A 1 111 ? -0.094 6.091 15.549 1.00 92.88 111 ASP A CA 1
ATOM 858 C C . ASP A 1 111 ? -1.453 5.710 16.159 1.00 92.88 111 ASP A C 1
ATOM 860 O O . ASP A 1 111 ? -2.509 5.829 15.523 1.00 92.88 111 ASP A O 1
ATOM 864 N N . LEU A 1 112 ? -1.421 5.197 17.390 1.00 90.19 112 LEU A N 1
ATOM 865 C CA . LEU A 1 112 ? -2.613 4.659 18.029 1.00 90.19 112 LEU A CA 1
ATOM 866 C C . LEU A 1 112 ? -3.703 5.717 18.238 1.00 90.19 112 LEU A C 1
ATOM 868 O O . LEU A 1 112 ? -4.874 5.446 17.960 1.00 90.19 112 LEU A O 1
ATOM 872 N N . ASP A 1 113 ? -3.328 6.919 18.662 1.00 89.44 113 ASP A N 1
ATOM 873 C CA . ASP A 1 113 ? -4.271 7.993 18.976 1.00 89.44 113 ASP A CA 1
ATOM 874 C C . ASP A 1 113 ? -4.942 8.528 17.708 1.00 89.44 113 ASP A C 1
ATOM 876 O O . ASP A 1 113 ? -6.170 8.692 17.651 1.00 89.44 113 ASP A O 1
ATOM 880 N N . ALA A 1 114 ? -4.163 8.737 16.644 1.00 91.81 114 ALA A N 1
ATOM 881 C CA . ALA A 1 114 ? -4.673 9.156 15.348 1.00 91.81 114 ALA A CA 1
ATOM 882 C C . ALA A 1 114 ? -5.545 8.068 14.705 1.00 91.81 114 ALA A C 1
ATOM 884 O O . ALA A 1 114 ? -6.607 8.381 14.153 1.00 91.81 114 ALA A O 1
ATOM 885 N N . ALA A 1 115 ? -5.143 6.795 14.800 1.00 93.44 115 ALA A N 1
ATOM 886 C CA . ALA A 1 115 ? -5.927 5.668 14.298 1.00 93.44 115 ALA A CA 1
ATOM 887 C C . ALA A 1 115 ? -7.249 5.512 15.066 1.00 93.44 115 ALA A C 1
ATOM 889 O O . ALA A 1 115 ? -8.296 5.327 14.446 1.00 93.44 115 ALA A O 1
ATOM 890 N N . SER A 1 116 ? -7.226 5.649 16.395 1.00 91.50 116 SER A N 1
ATOM 891 C CA . SER A 1 116 ? -8.417 5.612 17.252 1.00 91.50 116 SER A CA 1
ATOM 892 C C . SER A 1 116 ? -9.374 6.755 16.913 1.00 91.50 116 SER A C 1
ATOM 894 O O . SER A 1 116 ? -10.559 6.536 16.648 1.00 91.50 116 SER A O 1
ATOM 896 N N . SER A 1 117 ? -8.850 7.976 16.789 1.00 91.44 117 SER A N 1
ATOM 897 C CA . SER A 1 117 ? -9.622 9.156 16.384 1.00 91.44 117 SER A CA 1
ATOM 898 C C . SER A 1 117 ? -10.233 9.005 14.986 1.00 91.44 117 SER A C 1
ATOM 900 O O . SER A 1 117 ? -11.355 9.449 14.728 1.00 91.44 117 SER A O 1
ATOM 902 N N . ALA A 1 118 ? -9.514 8.382 14.049 1.00 93.06 118 ALA A N 1
ATOM 903 C CA . ALA A 1 118 ? -10.045 8.054 12.729 1.00 93.06 118 ALA A CA 1
ATOM 904 C C . ALA A 1 118 ? -11.142 6.980 12.800 1.00 93.06 118 ALA A C 1
ATOM 906 O O . ALA A 1 118 ? -12.164 7.123 12.129 1.00 93.06 118 ALA A O 1
ATOM 907 N N . ALA A 1 119 ? -10.973 5.958 13.641 1.00 93.19 119 ALA A N 1
ATOM 908 C CA . ALA A 1 119 ? -11.948 4.890 13.830 1.00 93.19 119 ALA A CA 1
ATOM 909 C C . ALA A 1 119 ? -13.275 5.402 14.408 1.00 93.19 119 ALA A C 1
ATOM 911 O O . ALA A 1 119 ? -14.338 5.053 13.897 1.00 93.19 119 ALA A O 1
ATOM 912 N N . TRP A 1 120 ? -13.227 6.298 15.399 1.00 93.00 120 TRP A N 1
ATOM 913 C CA . TRP A 1 120 ? -14.416 6.964 15.943 1.00 93.00 120 TRP A CA 1
ATOM 914 C C . TRP A 1 120 ? -15.163 7.778 14.880 1.00 93.00 120 TRP A C 1
ATOM 916 O O . TRP A 1 120 ? -16.371 7.607 14.695 1.00 93.00 120 TRP A O 1
ATOM 926 N N . ARG A 1 121 ? -14.435 8.584 14.093 1.00 93.75 121 ARG A N 1
ATOM 927 C CA . ARG A 1 121 ? -15.023 9.327 12.965 1.00 93.75 121 ARG A CA 1
ATOM 928 C C . ARG A 1 121 ? -15.648 8.401 11.921 1.00 93.75 121 ARG A C 1
ATOM 930 O O . ARG A 1 121 ? -16.709 8.726 11.397 1.00 93.75 121 ARG A O 1
ATOM 937 N N . ALA A 1 122 ? -15.029 7.254 11.639 1.00 93.56 122 ALA A N 1
ATOM 938 C CA . ALA A 1 122 ? -15.525 6.293 10.654 1.00 93.56 122 ALA A CA 1
ATOM 939 C C . ALA A 1 122 ? -16.882 5.680 11.038 1.00 93.56 122 ALA A C 1
ATOM 941 O O . ALA A 1 122 ? -17.679 5.381 10.152 1.00 93.56 122 ALA A O 1
ATOM 942 N N . ILE A 1 123 ? -17.168 5.534 12.337 1.00 93.31 123 ILE A N 1
ATOM 943 C CA . ILE A 1 123 ? -18.473 5.068 12.834 1.00 93.31 123 ILE A CA 1
ATOM 944 C C . ILE A 1 123 ? -19.445 6.214 13.165 1.00 93.31 123 ILE A C 1
ATOM 946 O O . ILE A 1 123 ? -20.529 5.965 13.688 1.00 93.31 123 ILE A O 1
ATOM 950 N N . GLY A 1 124 ? -19.075 7.469 12.883 1.00 90.75 124 GLY A N 1
ATOM 951 C CA . GLY A 1 124 ? -19.918 8.639 13.144 1.00 90.75 124 GLY A CA 1
ATOM 952 C C . GLY A 1 124 ? -20.141 8.932 14.630 1.00 90.75 124 GLY A C 1
ATOM 953 O O . GLY A 1 124 ? -21.158 9.520 14.995 1.00 90.75 124 GLY A O 1
ATOM 954 N N . ARG A 1 125 ? -19.219 8.506 15.499 1.00 86.88 125 ARG A N 1
ATOM 955 C CA . ARG A 1 125 ? -19.285 8.709 16.952 1.00 86.88 125 ARG A CA 1
ATOM 956 C C . ARG A 1 125 ? -18.056 9.483 17.434 1.00 86.88 125 ARG A C 1
ATOM 958 O O . ARG A 1 125 ? -17.078 9.650 16.709 1.00 86.88 125 ARG A O 1
ATOM 965 N N . THR A 1 126 ? -18.107 9.952 18.672 1.00 83.19 126 THR A N 1
ATOM 966 C CA . THR A 1 126 ? -16.960 10.530 19.378 1.00 83.19 126 THR A CA 1
ATOM 967 C C . THR A 1 126 ? -16.584 9.625 20.544 1.00 83.19 126 THR A C 1
ATOM 969 O O . THR A 1 126 ? -17.493 9.045 21.146 1.00 83.19 126 THR A O 1
ATOM 972 N N . PRO A 1 127 ? -15.287 9.507 20.876 1.00 78.06 127 PRO A N 1
ATOM 973 C CA . PRO A 1 127 ? -14.876 8.780 22.069 1.00 78.06 127 PRO A CA 1
ATOM 974 C C . PRO A 1 127 ? -15.576 9.357 23.310 1.00 78.06 127 PRO A C 1
ATOM 976 O O . PRO A 1 127 ? -15.807 10.574 23.361 1.00 78.06 127 PRO A O 1
ATOM 979 N N . PRO A 1 128 ? -15.923 8.522 24.305 1.00 72.00 128 PRO A N 1
ATOM 980 C CA . PRO A 1 128 ? -16.302 9.015 25.622 1.00 72.00 128 PRO A CA 1
ATOM 981 C C . PRO A 1 128 ? -15.210 9.953 26.164 1.00 72.00 128 PRO A C 1
ATOM 983 O O . PRO A 1 128 ? -14.034 9.742 25.854 1.00 72.00 128 PRO A O 1
ATOM 986 N N . PRO A 1 129 ? -15.559 10.986 26.951 1.00 67.12 129 PRO A N 1
ATOM 987 C CA . PRO A 1 129 ? -14.543 11.789 27.619 1.00 67.12 129 PRO A CA 1
ATOM 988 C C . PRO A 1 129 ? -13.666 10.869 28.475 1.00 67.12 129 PRO A C 1
ATOM 990 O O . PRO A 1 129 ? -14.200 10.016 29.188 1.00 67.12 129 PRO A O 1
ATOM 993 N N . GLU A 1 130 ? -12.342 11.039 28.403 1.00 59.53 130 GLU A N 1
ATOM 994 C CA . GLU A 1 130 ? -11.430 10.393 29.347 1.00 59.53 130 GLU A CA 1
ATOM 995 C C . GLU A 1 130 ? -11.885 10.769 30.755 1.00 59.53 130 GLU A C 1
ATOM 997 O O . GLU A 1 130 ? -11.871 11.936 31.150 1.00 59.53 130 GLU A O 1
ATOM 1002 N N . LEU A 1 131 ? -12.358 9.778 31.505 1.00 51.53 131 LEU A N 1
ATOM 1003 C CA . LEU A 1 131 ? -12.597 9.963 32.921 1.00 51.53 131 LEU A CA 1
ATOM 1004 C C . LEU A 1 131 ? -11.219 10.171 33.548 1.00 51.53 131 LEU A C 1
ATOM 1006 O O . LEU A 1 131 ? -10.426 9.233 33.581 1.00 51.53 131 LEU A O 1
ATOM 1010 N N . GLU A 1 132 ? -10.925 11.390 34.012 1.00 39.12 132 GLU A N 1
ATOM 1011 C CA . GLU A 1 132 ? -9.720 11.667 34.795 1.00 39.12 132 GLU A CA 1
ATOM 1012 C C . GLU A 1 132 ? -9.685 10.684 35.970 1.00 39.12 132 GLU A C 1
ATOM 1014 O O . GLU A 1 132 ? -10.405 10.827 36.963 1.00 39.12 132 GLU A O 1
ATOM 1019 N N . THR A 1 133 ? -8.862 9.642 35.861 1.00 46.16 133 THR A N 1
ATOM 1020 C CA . THR A 1 133 ? -8.609 8.737 36.974 1.00 46.16 133 THR A CA 1
ATOM 1021 C C . THR A 1 133 ? -7.730 9.492 37.957 1.00 46.16 133 THR A C 1
ATOM 1023 O O . THR A 1 133 ? -6.505 9.368 37.945 1.00 46.16 133 THR A O 1
ATOM 1026 N N . HIS A 1 134 ? -8.336 10.318 38.811 1.00 42.00 134 HIS A N 1
ATOM 1027 C CA . HIS A 1 134 ? -7.655 10.792 40.002 1.00 42.00 134 HIS A CA 1
ATOM 1028 C C . HIS A 1 134 ? -7.288 9.559 40.822 1.00 42.00 134 HIS A C 1
ATOM 1030 O O . HIS A 1 134 ? -8.147 8.930 41.441 1.00 42.00 134 HIS A O 1
ATOM 1036 N N . HIS A 1 135 ? -6.004 9.207 40.801 1.00 43.81 135 HIS A N 1
ATOM 1037 C CA . HIS A 1 135 ? -5.413 8.216 41.683 1.00 43.81 135 HIS A CA 1
ATOM 1038 C C . HIS A 1 135 ? -5.599 8.729 43.118 1.00 43.81 135 HIS A C 1
ATOM 1040 O O . HIS A 1 135 ? -4.800 9.507 43.636 1.00 43.81 135 HIS A O 1
ATOM 1046 N N . HIS A 1 136 ? -6.731 8.393 43.737 1.00 50.59 136 HIS A N 1
ATOM 1047 C CA . HIS A 1 136 ? -6.968 8.706 45.133 1.00 50.59 136 HIS A CA 1
ATOM 1048 C C . HIS A 1 136 ? -6.033 7.803 45.933 1.00 50.59 136 HIS A C 1
ATOM 1050 O O . HIS A 1 136 ? -6.285 6.607 46.075 1.00 50.59 136 HIS A O 1
ATOM 1056 N N . ASP A 1 137 ? -4.934 8.371 46.428 1.00 47.22 137 ASP A N 1
ATOM 1057 C CA . ASP A 1 137 ? -4.099 7.740 47.443 1.00 47.22 137 ASP A CA 1
ATOM 1058 C C . ASP A 1 137 ? -4.963 7.514 48.689 1.00 47.22 137 ASP A C 1
ATOM 1060 O O . ASP A 1 137 ? -5.091 8.377 49.564 1.00 47.22 137 ASP A O 1
ATOM 1064 N N . ILE A 1 138 ? -5.589 6.341 48.776 1.00 58.16 138 ILE A N 1
ATOM 1065 C CA . ILE A 1 138 ? -6.267 5.895 49.988 1.00 58.16 138 ILE A CA 1
ATOM 1066 C C . ILE A 1 138 ? -5.169 5.593 51.011 1.00 58.16 138 ILE A C 1
ATOM 1068 O O . ILE A 1 138 ? -4.688 4.469 51.129 1.00 58.16 138 ILE A O 1
ATOM 1072 N N . ARG A 1 139 ? -4.744 6.615 51.761 1.00 53.22 139 ARG A N 1
ATOM 1073 C CA . ARG A 1 139 ? -3.911 6.414 52.949 1.00 53.22 139 ARG A CA 1
ATOM 1074 C C . ARG A 1 139 ? -4.770 5.737 54.021 1.00 53.22 139 ARG A C 1
ATOM 1076 O O . ARG A 1 139 ? -5.744 6.347 54.470 1.00 53.22 139 ARG A O 1
ATOM 1083 N N . PRO A 1 140 ? -4.441 4.514 54.472 1.00 55.72 140 PRO A N 1
ATOM 1084 C CA . PRO A 1 140 ? -5.176 3.888 55.558 1.00 55.72 140 PRO A CA 1
ATOM 1085 C C . PRO A 1 140 ? -4.963 4.710 56.832 1.00 55.72 140 PRO A C 1
ATOM 1087 O O . PRO A 1 140 ? -3.843 4.839 57.332 1.00 55.72 140 PRO A O 1
ATOM 1090 N N . GLN A 1 141 ? -6.041 5.288 57.364 1.00 60.25 141 GLN A N 1
ATOM 1091 C CA . GLN A 1 141 ? -6.012 5.901 58.686 1.00 60.25 141 GLN A CA 1
ATOM 1092 C C . GLN A 1 141 ? -5.918 4.784 59.728 1.00 60.25 141 GLN A C 1
ATOM 1094 O O . GLN A 1 141 ? -6.920 4.193 60.129 1.00 60.25 141 GLN A O 1
ATOM 1099 N N . LEU A 1 142 ? -4.692 4.474 60.150 1.00 57.50 142 LEU A N 1
ATOM 1100 C CA . LEU A 1 142 ? -4.439 3.657 61.331 1.00 57.50 142 LEU A CA 1
ATOM 1101 C C . LEU A 1 142 ? -5.072 4.353 62.545 1.00 57.50 142 LEU A C 1
ATOM 1103 O O . LEU A 1 142 ? -4.537 5.338 63.057 1.00 57.50 142 LEU A O 1
ATOM 1107 N N . ARG A 1 143 ? -6.220 3.842 63.008 1.00 49.16 143 ARG A N 1
ATOM 1108 C CA . ARG A 1 143 ? -6.760 4.165 64.333 1.00 49.16 143 ARG A CA 1
ATOM 1109 C C . ARG A 1 143 ? -5.743 3.699 65.375 1.00 49.16 143 ARG A C 1
ATOM 1111 O O . ARG A 1 143 ? -5.509 2.501 65.509 1.00 49.16 143 ARG A O 1
ATOM 1118 N N . LYS A 1 144 ? -5.131 4.643 66.092 1.00 49.06 144 LYS A N 1
ATOM 1119 C CA . LYS A 1 144 ? -4.390 4.341 67.321 1.00 49.06 144 LYS A CA 1
ATOM 1120 C C . LYS A 1 144 ? -5.401 3.996 68.417 1.00 49.06 144 LYS A C 1
ATOM 1122 O O . LYS A 1 144 ? -6.369 4.736 68.593 1.00 49.06 144 LYS A O 1
ATOM 1127 N N . ALA A 1 145 ? -5.182 2.847 69.053 1.00 62.78 145 ALA A N 1
ATOM 1128 C CA . ALA A 1 145 ? -5.859 2.410 70.270 1.00 62.78 145 ALA A CA 1
ATOM 1129 C C . ALA A 1 145 ? -5.391 3.224 71.483 1.00 62.78 145 ALA A C 1
ATOM 1131 O O . ALA A 1 145 ? -4.244 3.731 71.432 1.00 62.78 145 ALA A O 1
#